Protein AF-A0A1Z1WHS6-F1 (afdb_monomer_lite)

Radius of gyration: 14.74 Å; chains: 1; bounding box: 41×26×36 Å

InterPro domains:
  IPR025358 Protein of unknown function DUF4262 [PF14081] (5-66)

Sequence (81 aa):
MLAEGNAYGDGDTSGDILEGF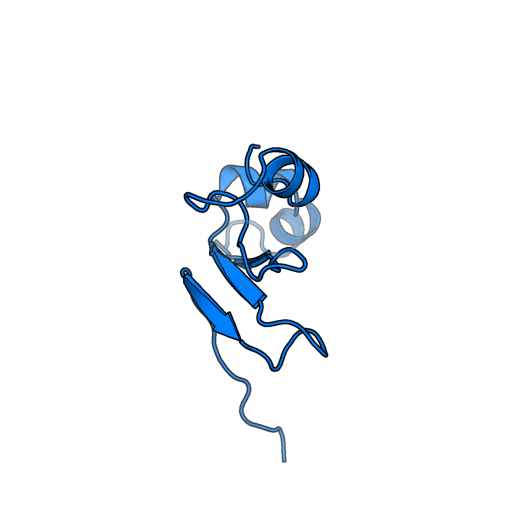DVQFRALPQDLLTSSLVQASVFYGERQFSALQLVWPDGDGNFPGGEYAPAWLSDRQALSL

Structure (mmCIF, N/CA/C/O backbone):
data_AF-A0A1Z1WHS6-F1
#
_entry.id   AF-A0A1Z1WHS6-F1
#
loop_
_atom_site.group_PDB
_atom_site.id
_atom_site.type_symbol
_atom_site.label_atom_id
_atom_site.label_alt_id
_atom_site.label_comp_id
_atom_site.label_asym_id
_atom_site.label_entity_id
_atom_site.label_seq_id
_atom_site.pdbx_PDB_ins_code
_atom_site.Cartn_x
_atom_site.Cartn_y
_atom_site.Cartn_z
_atom_site.occupancy
_atom_site.B_iso_or_equiv
_atom_site.auth_seq_id
_atom_site.auth_comp_id
_atom_site.auth_asym_id
_atom_site.auth_atom_id
_atom_site.pdbx_PDB_model_num
ATOM 1 N N . MET A 1 1 ? -24.566 -15.551 -10.128 1.00 46.00 1 MET A N 1
ATOM 2 C CA . MET A 1 1 ? -23.382 -16.218 -9.557 1.00 46.00 1 MET A CA 1
ATOM 3 C C . MET A 1 1 ? -22.430 -15.101 -9.173 1.00 46.00 1 MET A C 1
ATOM 5 O O . MET A 1 1 ? -22.036 -14.360 -10.061 1.00 46.00 1 MET A O 1
ATOM 9 N N . LEU A 1 2 ? -22.207 -14.865 -7.878 1.00 48.41 2 LEU A N 1
ATOM 10 C CA . LEU A 1 2 ? -21.144 -13.957 -7.437 1.00 48.41 2 LEU A CA 1
ATOM 11 C C . LEU A 1 2 ? -19.828 -14.676 -7.746 1.00 48.41 2 LEU A C 1
ATOM 13 O O . LEU A 1 2 ? -19.692 -15.836 -7.364 1.00 48.41 2 LEU A O 1
ATOM 17 N N . ALA A 1 3 ? -18.933 -14.048 -8.506 1.00 56.19 3 ALA A N 1
ATOM 18 C CA . ALA A 1 3 ? -17.589 -14.583 -8.689 1.00 56.19 3 ALA A CA 1
ATOM 19 C C . ALA A 1 3 ? -16.920 -14.700 -7.310 1.00 56.19 3 ALA A C 1
ATOM 21 O O . ALA A 1 3 ? -17.093 -13.804 -6.478 1.00 56.19 3 ALA A O 1
ATOM 22 N N . GLU A 1 4 ? -16.208 -15.799 -7.051 1.00 74.06 4 GLU A N 1
ATOM 23 C CA . GLU A 1 4 ? -15.343 -15.877 -5.872 1.00 74.06 4 GLU A CA 1
ATOM 24 C C . GLU A 1 4 ? -14.293 -14.771 -5.996 1.00 74.06 4 GLU A C 1
ATOM 26 O O . GLU A 1 4 ? -13.571 -14.691 -6.988 1.00 74.06 4 GLU A O 1
ATOM 31 N N . GLY A 1 5 ? -14.287 -13.855 -5.029 1.00 77.69 5 GLY A N 1
ATOM 32 C CA . GLY A 1 5 ? -13.274 -12.813 -4.958 1.00 77.69 5 GLY A CA 1
ATOM 33 C C . GLY A 1 5 ? -11.951 -13.405 -4.491 1.00 77.69 5 GLY A C 1
ATOM 34 O O . GLY A 1 5 ? -11.930 -14.288 -3.634 1.00 77.69 5 GLY A O 1
ATOM 35 N N . ASN A 1 6 ? -10.850 -12.886 -5.022 1.00 84.06 6 ASN A N 1
ATOM 36 C CA . ASN A 1 6 ? -9.524 -13.208 -4.514 1.00 84.06 6 ASN A CA 1
ATOM 37 C C . ASN A 1 6 ? -9.289 -12.472 -3.188 1.00 84.06 6 ASN A C 1
ATOM 39 O O . ASN A 1 6 ? -9.626 -11.294 -3.050 1.00 84.06 6 ASN A O 1
ATOM 43 N N . ALA A 1 7 ? -8.713 -13.174 -2.214 1.00 89.06 7 ALA A N 1
ATOM 44 C CA . ALA A 1 7 ? -8.198 -12.568 -0.993 1.00 89.06 7 ALA A CA 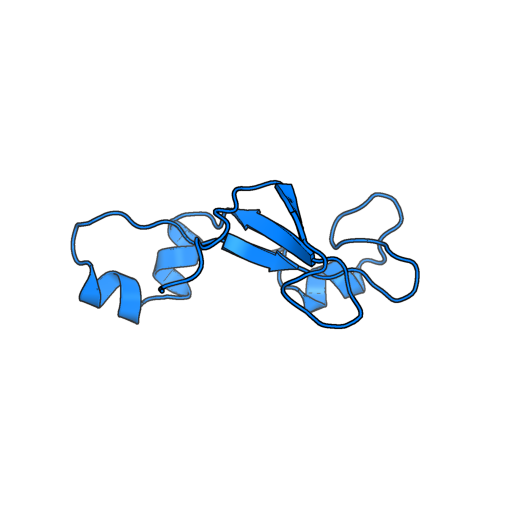1
ATOM 45 C C . ALA A 1 7 ? -6.706 -12.272 -1.175 1.00 89.06 7 ALA A C 1
ATOM 47 O O . ALA A 1 7 ? -5.989 -13.094 -1.741 1.00 89.06 7 ALA A O 1
ATOM 48 N N . TYR A 1 8 ? -6.263 -11.122 -0.671 1.00 92.00 8 TYR A N 1
ATOM 49 C CA . TYR A 1 8 ? -4.871 -10.680 -0.732 1.00 92.00 8 TYR A CA 1
ATOM 50 C C . TYR A 1 8 ? -4.349 -10.387 0.676 1.00 92.00 8 TYR A C 1
ATOM 52 O O . TYR A 1 8 ? -5.118 -10.003 1.564 1.00 92.00 8 TYR A O 1
ATOM 60 N N . GLY A 1 9 ? -3.047 -10.560 0.867 1.00 94.25 9 GLY A N 1
ATOM 61 C CA . GLY A 1 9 ? -2.288 -10.248 2.071 1.00 94.25 9 GLY A CA 1
ATOM 62 C C . GLY A 1 9 ? -1.066 -9.374 1.786 1.00 94.25 9 GLY A C 1
ATOM 63 O O . GLY A 1 9 ? -0.845 -8.914 0.669 1.00 94.25 9 GLY A O 1
ATOM 64 N N . ASP A 1 10 ? -0.274 -9.118 2.826 1.00 94.00 10 ASP A N 1
ATOM 65 C CA . ASP A 1 10 ? 0.988 -8.383 2.702 1.00 94.00 10 ASP A CA 1
ATOM 66 C C . ASP A 1 10 ? 1.996 -9.151 1.837 1.00 94.00 10 ASP A C 1
ATOM 68 O O . ASP A 1 10 ? 2.227 -10.340 2.051 1.00 94.00 10 ASP A O 1
ATOM 72 N N . GLY A 1 11 ? 2.598 -8.462 0.869 1.00 92.69 11 GLY A N 1
ATOM 73 C CA . GLY A 1 11 ? 3.583 -9.018 -0.056 1.00 92.69 11 GLY A CA 1
ATOM 74 C C . GLY A 1 11 ? 2.998 -9.699 -1.294 1.00 92.69 11 GLY A C 1
ATOM 75 O O . GLY A 1 11 ? 3.746 -9.901 -2.253 1.00 92.69 11 GLY A O 1
ATOM 76 N N . ASP A 1 12 ? 1.694 -9.994 -1.313 1.00 94.69 12 ASP A N 1
ATOM 77 C CA . ASP A 1 12 ? 1.033 -10.570 -2.487 1.00 94.69 12 ASP A CA 1
ATOM 78 C C . ASP A 1 12 ? 1.165 -9.643 -3.698 1.00 94.69 12 ASP A C 1
ATOM 80 O O . ASP A 1 12 ? 1.213 -8.414 -3.566 1.00 94.69 12 ASP A O 1
ATOM 84 N N . THR A 1 13 ? 1.184 -10.238 -4.890 1.00 93.88 13 THR A N 1
ATOM 85 C CA . THR A 1 13 ? 1.160 -9.511 -6.159 1.00 93.88 13 THR A CA 1
ATOM 86 C C . THR A 1 13 ? -0.025 -9.927 -7.020 1.00 93.88 13 THR A C 1
ATOM 88 O O . THR A 1 13 ? -0.540 -11.040 -6.905 1.00 93.88 13 THR A O 1
ATOM 91 N N . SER A 1 14 ?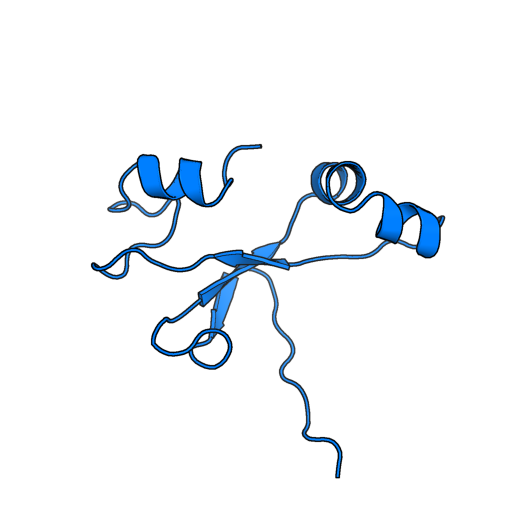 -0.494 -9.020 -7.875 1.00 92.88 14 SER A N 1
ATOM 92 C CA . SER A 1 14 ? -1.605 -9.288 -8.790 1.00 92.88 14 SER A CA 1
ATOM 93 C C . SER A 1 14 ? -1.503 -8.443 -10.054 1.00 92.88 14 SER A C 1
ATOM 95 O O . SER A 1 14 ? -1.362 -7.227 -9.963 1.00 92.88 14 SER A O 1
ATOM 97 N N . GLY A 1 15 ? -1.649 -9.071 -11.220 1.00 92.12 15 GLY A N 1
ATOM 98 C CA . GLY A 1 15 ? -1.822 -8.377 -12.503 1.00 92.12 15 GLY A CA 1
ATOM 99 C C . GLY A 1 15 ? -3.285 -8.045 -12.824 1.00 92.12 15 GLY A C 1
ATOM 100 O O . GLY A 1 15 ? -3.571 -7.396 -13.827 1.00 92.12 15 GLY A O 1
ATOM 101 N N . ASP A 1 16 ? -4.224 -8.478 -11.976 1.00 90.06 16 ASP A N 1
ATOM 102 C CA . ASP A 1 16 ? -5.662 -8.403 -12.264 1.00 90.06 16 ASP A CA 1
ATOM 103 C C . ASP A 1 16 ? -6.320 -7.111 -11.755 1.00 90.06 16 ASP A C 1
ATOM 105 O O . ASP A 1 16 ? -7.476 -6.836 -12.074 1.00 90.06 16 ASP A O 1
ATOM 109 N N . ILE A 1 17 ? -5.622 -6.326 -10.923 1.00 89.94 17 ILE A N 1
ATOM 110 C CA . ILE A 1 17 ? -6.212 -5.145 -10.268 1.00 89.94 17 ILE A CA 1
ATOM 111 C C . ILE A 1 17 ? -6.030 -3.869 -11.087 1.00 89.94 17 ILE A C 1
ATOM 113 O O . ILE A 1 17 ? -6.944 -3.046 -11.148 1.00 89.94 17 ILE A O 1
ATOM 117 N N . LEU A 1 18 ? -4.855 -3.688 -11.693 1.00 86.25 18 LEU A N 1
ATOM 118 C CA . LEU A 1 18 ? -4.523 -2.513 -12.487 1.00 86.25 18 LEU A CA 1
ATOM 119 C C . LEU A 1 18 ? -4.074 -2.958 -13.877 1.00 86.25 18 LEU A C 1
ATOM 121 O O . LEU A 1 18 ? -3.043 -3.603 -14.032 1.00 86.25 18 LEU A O 1
ATOM 125 N N . GLU A 1 19 ? -4.852 -2.607 -14.897 1.00 87.44 19 GLU A N 1
ATOM 126 C CA . GLU A 1 19 ? -4.568 -3.029 -16.267 1.00 87.44 19 GLU A CA 1
ATOM 127 C C . GLU A 1 19 ? -3.176 -2.561 -16.720 1.00 87.44 19 GLU A C 1
ATOM 129 O O . GLU A 1 19 ? -2.848 -1.374 -16.663 1.00 87.44 19 GLU A O 1
ATOM 134 N N . GLY A 1 20 ? -2.365 -3.513 -17.185 1.00 86.06 20 GLY A N 1
ATOM 135 C CA . GLY A 1 20 ? -1.016 -3.257 -17.688 1.00 86.06 20 GLY A CA 1
ATOM 136 C C . GLY A 1 20 ? 0.078 -3.199 -16.621 1.00 86.06 20 GLY A C 1
ATOM 137 O O . GLY A 1 20 ? 1.228 -2.963 -16.987 1.00 86.06 20 GLY A O 1
ATOM 138 N N . PHE A 1 21 ? -0.241 -3.433 -15.342 1.00 86.62 21 PHE A N 1
ATOM 139 C CA . PHE A 1 21 ? 0.736 -3.404 -14.254 1.00 86.62 21 PHE A CA 1
ATOM 140 C C . PHE A 1 21 ? 0.491 -4.513 -13.231 1.00 86.62 21 PHE A C 1
ATOM 142 O O . PHE A 1 21 ? -0.613 -4.663 -12.712 1.00 86.62 21 PHE A O 1
ATOM 149 N N . ASP A 1 22 ? 1.556 -5.221 -12.857 1.00 92.69 22 ASP A N 1
ATOM 150 C CA . ASP A 1 22 ? 1.540 -6.023 -11.637 1.00 92.69 22 ASP A CA 1
ATOM 151 C C . ASP A 1 22 ? 1.586 -5.090 -10.432 1.00 92.69 22 ASP A C 1
ATOM 153 O O . ASP A 1 22 ? 2.452 -4.224 -10.335 1.00 92.69 22 ASP A O 1
ATOM 157 N N . VAL A 1 23 ? 0.664 -5.261 -9.497 1.00 94.25 23 VAL A N 1
ATOM 158 C CA . VAL A 1 23 ? 0.634 -4.491 -8.253 1.00 94.25 23 VAL A CA 1
ATOM 159 C C . VAL A 1 23 ? 1.095 -5.367 -7.102 1.00 94.25 23 VAL A C 1
ATOM 161 O O . VAL A 1 23 ? 0.896 -6.578 -7.136 1.00 94.25 23 VAL A O 1
ATOM 164 N N . GLN A 1 24 ? 1.686 -4.763 -6.077 1.00 95.00 24 GLN A N 1
ATOM 165 C CA . GLN A 1 24 ? 2.009 -5.415 -4.813 1.00 95.00 24 GLN A CA 1
ATOM 166 C C . GLN A 1 24 ? 1.143 -4.827 -3.700 1.00 95.00 24 GLN A C 1
ATOM 168 O O . GLN A 1 24 ? 0.890 -3.621 -3.655 1.00 95.00 24 GLN A O 1
ATOM 173 N N . PHE A 1 25 ? 0.715 -5.679 -2.779 1.00 94.38 25 PHE A N 1
ATOM 174 C CA . PHE A 1 25 ? -0.028 -5.280 -1.594 1.00 94.38 25 PHE A CA 1
ATOM 175 C C . PHE A 1 25 ? 0.902 -5.129 -0.394 1.00 94.38 25 PHE A C 1
ATOM 177 O O . PHE A 1 25 ? 1.782 -5.957 -0.166 1.00 94.38 25 PHE A O 1
ATOM 184 N N . ARG A 1 26 ? 0.695 -4.070 0.388 1.00 92.44 26 ARG A N 1
ATOM 185 C CA . ARG A 1 26 ? 1.441 -3.783 1.616 1.00 92.44 26 ARG A CA 1
ATOM 186 C C . ARG A 1 26 ? 0.483 -3.544 2.771 1.00 92.44 26 ARG A C 1
ATOM 188 O O . ARG A 1 26 ? -0.426 -2.725 2.655 1.00 92.44 26 ARG A O 1
ATOM 195 N N . ALA A 1 27 ? 0.674 -4.228 3.889 1.00 93.19 27 ALA A N 1
ATOM 196 C CA . ALA A 1 27 ? -0.100 -3.971 5.095 1.00 93.19 27 ALA A CA 1
ATOM 197 C C . ALA A 1 27 ? 0.222 -2.589 5.663 1.00 93.19 27 ALA A C 1
ATOM 199 O O . ALA A 1 27 ? 1.383 -2.213 5.821 1.00 93.19 27 ALA A O 1
ATOM 200 N N . LEU A 1 28 ? -0.828 -1.842 5.998 1.00 90.44 28 LEU A N 1
ATOM 201 C CA . LEU A 1 28 ? -0.684 -0.533 6.617 1.00 90.44 28 LEU A CA 1
ATOM 202 C C . LEU A 1 28 ? -0.616 -0.652 8.150 1.00 90.44 28 LEU A C 1
ATOM 204 O O . LEU A 1 28 ? -1.453 -1.340 8.750 1.00 90.44 28 LEU A O 1
ATOM 208 N N . PR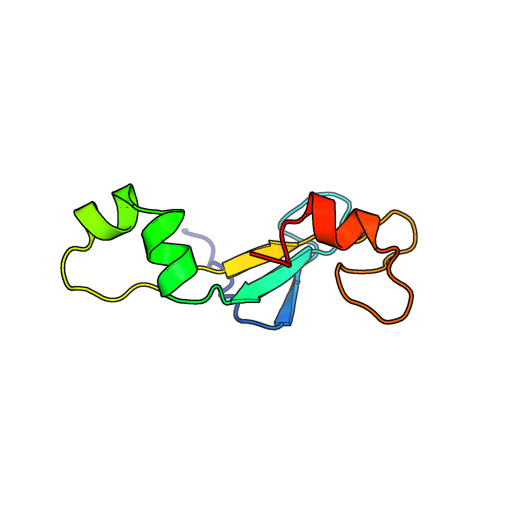O A 1 29 ? 0.329 0.049 8.802 1.00 89.56 29 PRO A N 1
ATOM 209 C CA . PRO A 1 29 ? 0.344 0.220 10.252 1.00 89.56 29 PRO A CA 1
ATOM 210 C C . PRO A 1 29 ? -0.962 0.831 10.795 1.00 89.56 29 PRO A C 1
ATOM 212 O O . PRO A 1 29 ? -1.613 1.643 10.138 1.00 89.56 29 PRO A O 1
ATOM 215 N N . GLN A 1 30 ? -1.369 0.449 12.011 1.00 86.88 30 GLN A N 1
ATOM 216 C CA . GLN A 1 30 ? -2.661 0.851 12.601 1.00 86.88 30 GLN A CA 1
ATOM 217 C C . GLN A 1 30 ? -2.781 2.358 12.888 1.00 86.88 30 GLN A C 1
ATOM 219 O O . GLN A 1 30 ? -3.859 2.946 12.767 1.00 86.88 30 GLN A O 1
ATOM 224 N N . ASP A 1 31 ? -1.677 2.999 13.254 1.00 87.31 31 ASP A N 1
ATOM 225 C CA . ASP A 1 31 ? -1.566 4.450 13.408 1.00 87.31 31 ASP A CA 1
ATOM 226 C C . ASP A 1 31 ? -1.801 5.179 12.076 1.00 87.31 31 ASP A C 1
ATOM 228 O O . ASP A 1 31 ? -2.529 6.178 12.018 1.00 87.31 31 ASP A O 1
ATOM 232 N N . LEU A 1 32 ? -1.280 4.623 10.982 1.00 86.88 32 LEU A N 1
ATOM 233 C CA . LEU A 1 32 ? -1.488 5.151 9.640 1.00 86.88 32 LEU A CA 1
ATOM 234 C C . LEU A 1 32 ? -2.920 4.949 9.140 1.00 86.88 32 LEU A C 1
ATOM 236 O O . LEU A 1 32 ? -3.504 5.858 8.547 1.00 86.88 32 LEU A O 1
ATOM 240 N N . LEU A 1 33 ? -3.523 3.796 9.440 1.00 88.44 33 LEU A N 1
ATOM 241 C CA . LEU A 1 33 ? -4.939 3.541 9.168 1.00 88.44 33 LEU A CA 1
ATOM 242 C C . LEU A 1 33 ? -5.831 4.551 9.889 1.00 88.44 33 LEU A C 1
ATOM 244 O O . LEU A 1 33 ? -6.734 5.119 9.282 1.00 88.44 33 LEU A O 1
ATOM 248 N N . THR A 1 34 ? -5.558 4.813 11.165 1.00 83.75 34 THR A N 1
ATOM 249 C CA . THR A 1 34 ? -6.378 5.724 11.971 1.00 83.75 34 THR A CA 1
ATOM 250 C C . THR A 1 34 ? -6.276 7.168 11.483 1.00 83.75 34 THR A C 1
ATOM 252 O O . THR A 1 34 ? -7.280 7.877 11.463 1.00 83.75 34 THR A O 1
ATOM 255 N N . SER A 1 35 ? -5.088 7.608 11.058 1.00 86.81 35 SER A N 1
ATOM 256 C CA . SER A 1 35 ? -4.878 8.973 10.556 1.00 86.81 35 SER A CA 1
ATOM 257 C C . SER A 1 35 ? -5.374 9.176 9.120 1.00 86.81 35 SER A C 1
ATOM 259 O O . SER A 1 35 ? -5.910 10.238 8.806 1.00 86.81 35 SER A O 1
ATOM 261 N N . SER A 1 36 ? -5.251 8.161 8.260 1.00 87.19 36 SER A N 1
ATOM 262 C CA . SER A 1 36 ? -5.596 8.258 6.833 1.00 87.19 36 SER A CA 1
ATOM 263 C C . SER A 1 36 ? -7.041 7.857 6.532 1.00 87.19 36 SER A C 1
ATOM 265 O O . SER A 1 36 ? -7.651 8.373 5.598 1.00 87.19 36 SER A O 1
ATOM 267 N N . LEU A 1 37 ? -7.617 6.951 7.327 1.00 90.12 37 LEU A N 1
ATOM 268 C CA . LEU A 1 37 ? -8.960 6.395 7.141 1.00 90.12 37 LEU A CA 1
ATOM 269 C C . LEU A 1 37 ? -9.869 6.721 8.333 1.00 90.12 37 LEU A C 1
ATOM 271 O O . LEU A 1 37 ? -10.659 5.886 8.768 1.00 90.12 37 LEU A O 1
ATOM 275 N N . VAL A 1 38 ? -9.808 7.966 8.821 1.00 90.31 38 VAL A N 1
ATOM 276 C CA . VAL A 1 38 ? -10.579 8.450 9.985 1.00 90.31 38 VAL A CA 1
ATOM 277 C C . VAL A 1 38 ? -12.063 8.081 9.895 1.00 90.31 38 VAL A C 1
ATOM 279 O O . VAL A 1 38 ? -12.662 7.673 10.884 1.00 90.31 38 VAL A O 1
ATOM 282 N N . GLN A 1 39 ? -12.671 8.180 8.709 1.00 93.44 39 GLN A N 1
ATOM 283 C CA . GLN A 1 39 ? -14.084 7.829 8.524 1.00 93.44 39 GLN A CA 1
ATOM 284 C C . GLN A 1 39 ? -14.355 6.332 8.716 1.00 93.44 39 GLN A C 1
ATOM 286 O O . GLN A 1 39 ? -15.380 5.969 9.288 1.00 93.44 39 GLN A O 1
ATOM 291 N N . ALA A 1 40 ? -13.432 5.463 8.294 1.00 91.50 40 ALA A N 1
ATOM 292 C CA . ALA A 1 40 ? -13.527 4.036 8.576 1.00 91.50 40 ALA A CA 1
ATOM 293 C C . ALA A 1 40 ? -13.380 3.781 10.080 1.00 91.50 40 ALA A C 1
ATOM 295 O O . ALA A 1 40 ? 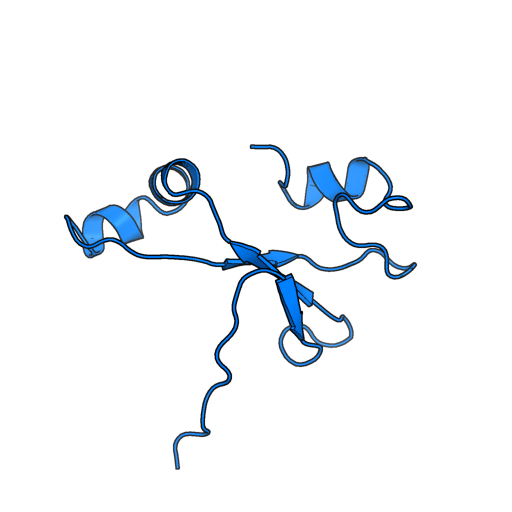-14.186 3.049 10.644 1.00 91.50 40 ALA A O 1
ATOM 296 N N . SER A 1 41 ? -12.434 4.444 10.753 1.00 89.44 41 SER A N 1
ATOM 297 C CA . SER A 1 41 ? -12.291 4.355 12.211 1.00 89.44 41 SER A CA 1
ATOM 298 C C . SER A 1 41 ? -13.559 4.794 12.948 1.00 89.44 41 SER A C 1
ATOM 300 O O . SER A 1 41 ? -13.999 4.109 13.865 1.00 89.44 41 SER A O 1
ATOM 302 N N . VAL A 1 42 ? -14.204 5.883 12.517 1.00 92.31 42 VAL A N 1
ATOM 303 C CA . VAL A 1 42 ? -15.490 6.334 13.079 1.00 92.31 42 VAL A CA 1
ATOM 304 C C . VAL A 1 42 ? -16.590 5.298 12.846 1.00 92.31 42 VAL A C 1
ATOM 306 O O . VAL A 1 42 ? -17.354 5.001 13.761 1.00 92.31 42 VAL A O 1
ATOM 309 N N . PHE A 1 43 ? -16.673 4.736 11.640 1.00 94.38 43 PHE A N 1
ATOM 310 C CA . PHE A 1 43 ? -17.692 3.750 11.287 1.00 94.38 43 PHE A CA 1
ATOM 311 C C . PHE A 1 43 ? -17.535 2.431 12.057 1.00 94.38 43 PHE A C 1
ATOM 313 O O . PHE A 1 43 ? -18.515 1.886 12.564 1.00 94.38 43 PHE A O 1
ATOM 320 N N . TYR A 1 44 ? -16.309 1.913 12.152 1.00 91.69 44 TYR A N 1
ATOM 321 C CA . TYR A 1 44 ? -16.018 0.653 12.835 1.00 91.69 44 TYR A CA 1
ATOM 322 C C . TYR A 1 44 ? -15.951 0.796 14.364 1.00 91.69 44 TYR A C 1
ATOM 324 O O . TYR A 1 44 ? -16.116 -0.202 15.075 1.00 91.69 44 TYR A O 1
ATOM 332 N N . GLY A 1 45 ? -15.774 2.015 14.882 1.00 90.31 45 GLY A N 1
ATOM 333 C CA . GLY A 1 45 ? -15.701 2.295 16.313 1.00 90.31 45 GLY A CA 1
ATOM 334 C C . GLY A 1 45 ? -14.515 1.579 16.959 1.00 90.31 45 GLY A C 1
ATOM 335 O O . GLY A 1 45 ? -13.373 1.757 16.554 1.00 90.31 45 GLY A O 1
ATOM 336 N N . GLU A 1 46 ? -14.788 0.740 17.958 1.00 88.62 46 GLU A N 1
ATOM 337 C CA . GLU A 1 46 ? -13.757 -0.044 18.658 1.00 88.62 46 GLU A CA 1
ATOM 338 C C . GLU A 1 46 ? -13.302 -1.294 17.886 1.00 88.62 46 GLU A C 1
ATOM 340 O O . GLU A 1 46 ? -12.366 -1.980 18.302 1.00 88.62 46 GLU A O 1
ATOM 345 N N . ARG A 1 47 ? -13.963 -1.638 16.772 1.00 91.00 47 ARG A N 1
ATOM 346 C CA . ARG A 1 47 ? -13.584 -2.814 15.985 1.00 91.00 47 ARG A CA 1
ATOM 347 C C . ARG A 1 47 ? -12.316 -2.519 15.199 1.00 91.00 47 ARG A C 1
ATOM 349 O O . ARG A 1 47 ? -12.277 -1.598 14.387 1.00 91.00 47 ARG A O 1
ATOM 356 N N . GLN A 1 48 ? -11.308 -3.361 15.400 1.00 86.56 48 GLN A N 1
ATOM 357 C CA . GLN A 1 48 ? -10.101 -3.325 14.587 1.00 86.56 48 GLN A CA 1
ATOM 358 C C . GLN A 1 48 ? -10.428 -3.691 13.139 1.00 86.56 48 GLN A C 1
ATOM 360 O O . GLN A 1 48 ? -11.224 -4.595 12.873 1.00 86.56 48 GLN A O 1
ATOM 365 N N . PHE A 1 49 ? -9.777 -2.996 12.215 1.00 90.94 49 PHE A N 1
ATOM 366 C CA . PHE A 1 49 ? -9.794 -3.315 10.798 1.00 90.94 49 PHE A CA 1
ATOM 367 C C . PHE A 1 49 ? -8.371 -3.265 10.246 1.00 90.94 49 PHE A C 1
ATOM 369 O O . PHE A 1 49 ? -7.469 -2.656 10.824 1.00 90.94 49 PHE A O 1
ATOM 376 N N . SER A 1 50 ? -8.178 -3.937 9.121 1.00 91.38 50 SER A N 1
ATOM 377 C CA . SER A 1 50 ? -6.924 -3.943 8.379 1.00 91.38 50 SER A CA 1
ATOM 378 C C . SER A 1 50 ? -7.176 -3.344 7.007 1.00 91.38 50 SER A C 1
ATOM 380 O O . SER A 1 50 ? -8.265 -3.499 6.453 1.00 91.38 50 SER A O 1
ATOM 382 N N . ALA A 1 51 ? -6.170 -2.681 6.449 1.00 92.31 51 ALA A N 1
ATOM 383 C CA . ALA A 1 51 ? -6.180 -2.322 5.042 1.00 92.31 51 ALA A CA 1
ATOM 384 C C . ALA A 1 51 ? -4.821 -2.622 4.417 1.00 92.31 51 ALA A C 1
ATOM 386 O O . ALA A 1 51 ? -3.787 -2.615 5.091 1.00 92.31 51 ALA A O 1
ATOM 387 N N . LEU A 1 52 ? -4.867 -2.888 3.117 1.00 93.06 52 LEU A N 1
ATOM 388 C CA . LEU A 1 52 ? -3.698 -3.044 2.274 1.00 93.06 52 LEU A CA 1
ATOM 389 C C . LEU A 1 52 ? -3.568 -1.791 1.415 1.00 93.06 52 LEU A C 1
ATOM 391 O O . LEU A 1 52 ? -4.537 -1.350 0.795 1.00 93.06 52 LEU A O 1
ATOM 395 N N . GLN A 1 53 ? -2.368 -1.231 1.374 1.00 92.06 53 GLN A N 1
ATOM 396 C CA . GLN A 1 53 ? -1.967 -0.294 0.346 1.00 92.06 53 GLN A CA 1
ATOM 397 C C . GLN A 1 53 ? -1.577 -1.074 -0.902 1.00 92.06 53 GLN A C 1
ATOM 399 O O . GLN A 1 53 ? -0.885 -2.086 -0.831 1.00 92.06 53 GLN A O 1
ATOM 404 N N . LEU A 1 54 ? -2.004 -0.569 -2.047 1.00 92.88 54 LEU A N 1
ATOM 405 C CA . LEU A 1 54 ? -1.642 -1.099 -3.345 1.00 92.88 54 LEU A CA 1
ATOM 406 C C . LEU A 1 54 ? -0.534 -0.217 -3.926 1.00 92.88 54 LEU A C 1
ATOM 408 O O . LEU A 1 54 ? -0.706 0.998 -4.027 1.00 92.88 54 LEU A O 1
ATOM 412 N N . VAL A 1 55 ? 0.600 -0.827 -4.265 1.00 93.69 55 VAL A N 1
ATOM 413 C CA . VAL A 1 55 ? 1.743 -0.165 -4.904 1.00 93.69 55 VAL A CA 1
ATOM 414 C C . VAL A 1 55 ? 2.003 -0.776 -6.275 1.00 93.69 55 VAL A C 1
ATOM 416 O O . VAL A 1 55 ? 1.818 -1.975 -6.470 1.00 93.69 55 VAL A O 1
ATOM 419 N N . TRP A 1 56 ? 2.433 0.034 -7.233 1.00 93.25 56 TRP A N 1
ATOM 420 C CA . TRP A 1 56 ? 2.754 -0.405 -8.593 1.00 93.25 56 TRP A CA 1
ATOM 421 C C . TRP A 1 56 ? 4.218 -0.092 -8.930 1.00 93.25 56 TRP A C 1
ATOM 423 O O . TRP A 1 56 ? 4.811 0.805 -8.319 1.00 93.25 56 TRP A O 1
ATOM 433 N N . PRO A 1 57 ? 4.835 -0.821 -9.866 1.00 93.38 57 PRO A N 1
ATOM 434 C CA . PRO A 1 57 ? 6.221 -0.602 -10.226 1.00 93.38 57 PRO A CA 1
ATOM 435 C C . PRO A 1 57 ? 6.388 0.623 -11.131 1.00 93.38 57 PRO A C 1
ATOM 437 O O . PRO A 1 57 ? 5.427 1.157 -11.689 1.00 93.38 57 PRO A O 1
ATOM 440 N N . ASP A 1 58 ? 7.628 1.072 -11.296 1.00 91.88 58 ASP A N 1
ATOM 441 C CA . ASP A 1 58 ? 7.983 1.975 -12.390 1.00 91.88 58 ASP A CA 1
ATOM 442 C C . ASP A 1 58 ? 8.000 1.259 -13.758 1.00 91.88 58 ASP A C 1
ATOM 444 O O . ASP A 1 58 ? 7.654 0.084 -13.885 1.00 91.88 58 ASP A O 1
ATOM 448 N N . GLY A 1 59 ? 8.394 1.987 -14.810 1.00 89.69 59 GLY A N 1
ATOM 449 C CA . GLY A 1 59 ? 8.464 1.445 -16.171 1.00 89.69 59 GLY A CA 1
ATOM 450 C C . GLY A 1 59 ? 9.488 0.319 -16.359 1.00 89.69 59 GLY A C 1
ATOM 451 O O . GLY A 1 59 ? 9.391 -0.407 -17.345 1.00 89.69 59 GLY A O 1
ATOM 452 N N . ASP A 1 60 ? 10.422 0.154 -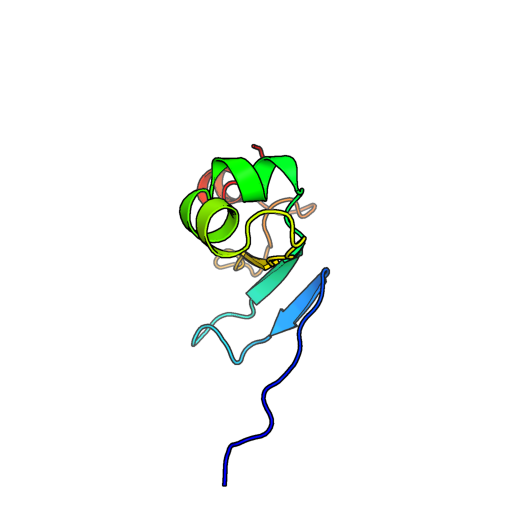15.420 1.00 91.50 60 ASP A N 1
ATOM 453 C CA . ASP A 1 60 ? 11.436 -0.902 -15.427 1.00 91.50 60 ASP A CA 1
ATOM 454 C C . ASP A 1 60 ? 11.036 -2.091 -14.530 1.00 91.50 60 ASP A C 1
ATOM 456 O O . ASP A 1 60 ? 11.793 -3.052 -14.393 1.00 91.50 60 ASP A O 1
ATOM 460 N N . GLY A 1 61 ? 9.841 -2.057 -13.926 1.00 90.56 61 GLY A N 1
ATOM 461 C CA . GLY A 1 61 ? 9.338 -3.127 -13.065 1.00 90.56 61 GLY A CA 1
ATOM 462 C C . GLY A 1 61 ? 9.806 -3.037 -11.608 1.00 90.56 61 GLY A C 1
ATOM 463 O O . GLY A 1 61 ? 9.568 -3.967 -10.837 1.00 90.56 61 GLY A O 1
ATOM 464 N N . ASN A 1 62 ? 10.452 -1.943 -11.192 1.00 92.62 62 ASN A N 1
ATOM 465 C CA . ASN A 1 62 ? 10.926 -1.797 -9.819 1.00 92.62 62 ASN A CA 1
ATOM 466 C C . ASN A 1 62 ? 9.803 -1.305 -8.913 1.00 92.62 62 ASN A C 1
ATOM 468 O O . ASN A 1 62 ? 9.185 -0.279 -9.183 1.00 92.62 62 ASN A O 1
ATOM 472 N N . PHE A 1 63 ? 9.571 -2.000 -7.801 1.00 92.56 63 PHE A N 1
ATOM 473 C CA . PHE A 1 63 ? 8.617 -1.561 -6.786 1.00 92.56 63 PHE A CA 1
ATOM 474 C C . PHE A 1 63 ? 9.231 -0.539 -5.822 1.00 92.56 63 PHE A C 1
ATOM 476 O O . PHE A 1 63 ? 10.427 -0.618 -5.529 1.00 92.56 63 PHE A O 1
ATOM 483 N N . PRO A 1 64 ? 8.419 0.370 -5.252 1.00 91.81 64 PRO A N 1
ATOM 484 C CA . PRO A 1 64 ? 8.859 1.274 -4.193 1.00 91.81 64 PRO A CA 1
ATOM 485 C C . PRO A 1 64 ? 9.663 0.557 -3.082 1.00 91.81 64 PRO A C 1
ATOM 487 O O . PRO A 1 64 ? 9.252 -0.485 -2.559 1.00 91.81 64 PRO A O 1
ATOM 490 N N . GLY A 1 65 ? 10.819 1.118 -2.709 1.00 87.69 65 GLY A N 1
ATOM 491 C CA . GLY A 1 65 ? 11.710 0.573 -1.672 1.00 87.69 65 GLY A CA 1
ATOM 492 C C . GLY A 1 65 ? 12.546 -0.655 -2.070 1.00 87.69 65 GLY A C 1
ATOM 493 O O . GLY A 1 65 ? 13.244 -1.198 -1.216 1.00 87.69 65 GLY A O 1
ATOM 494 N N . GLY A 1 66 ? 12.485 -1.105 -3.328 1.00 89.06 66 GLY A N 1
ATOM 495 C CA . GLY A 1 66 ? 13.369 -2.150 -3.854 1.00 89.06 66 GLY A CA 1
ATOM 496 C C . GLY A 1 66 ? 14.818 -1.679 -4.046 1.00 89.06 66 GLY A C 1
ATOM 497 O O . GLY A 1 66 ? 15.078 -0.484 -4.146 1.00 89.06 66 GLY A O 1
ATOM 498 N N . GLU A 1 67 ? 15.762 -2.623 -4.143 1.00 91.06 67 GLU A N 1
ATOM 499 C CA . GLU A 1 67 ? 17.210 -2.347 -4.278 1.00 91.06 67 GLU A CA 1
ATOM 500 C C . GLU A 1 67 ? 17.540 -1.421 -5.460 1.00 91.06 67 GLU A C 1
ATOM 502 O O . GLU A 1 67 ? 18.386 -0.536 -5.343 1.00 91.06 67 GLU A O 1
ATOM 507 N N . TYR A 1 68 ? 16.842 -1.605 -6.582 1.00 91.69 68 TYR A N 1
ATOM 508 C CA . TYR A 1 68 ? 17.045 -0.836 -7.813 1.00 91.69 68 TYR A CA 1
ATOM 509 C C . TYR A 1 68 ? 16.010 0.276 -8.009 1.00 91.69 68 TYR A C 1
ATOM 511 O O . TYR A 1 68 ? 16.045 0.982 -9.015 1.00 91.69 68 TYR A O 1
ATOM 519 N N . ALA A 1 69 ? 15.089 0.451 -7.058 1.00 91.94 69 ALA A N 1
ATOM 520 C CA . ALA A 1 69 ? 14.019 1.422 -7.183 1.00 91.94 69 ALA A CA 1
ATOM 521 C C . ALA A 1 69 ? 14.549 2.843 -6.946 1.00 91.94 69 ALA A C 1
ATOM 523 O O . ALA A 1 69 ? 15.204 3.108 -5.930 1.00 91.94 69 ALA A O 1
ATOM 524 N N . PRO A 1 70 ? 14.253 3.797 -7.839 1.00 91.62 70 PRO A N 1
ATOM 525 C CA . PRO A 1 70 ? 14.675 5.168 -7.629 1.00 91.62 70 PRO A CA 1
ATOM 526 C C . PRO A 1 70 ? 13.907 5.795 -6.454 1.00 91.62 70 PRO A C 1
ATOM 528 O O . PRO A 1 70 ? 12.712 5.564 -6.280 1.00 91.62 70 PRO A O 1
ATOM 531 N N . ALA A 1 71 ? 14.571 6.648 -5.666 1.00 90.12 71 ALA A N 1
ATOM 532 C CA . ALA A 1 71 ? 13.997 7.219 -4.438 1.00 90.12 71 ALA A CA 1
ATOM 533 C C . ALA A 1 71 ? 12.656 7.950 -4.654 1.00 90.12 71 ALA A C 1
ATOM 535 O O . ALA A 1 71 ? 11.742 7.820 -3.842 1.00 90.12 71 ALA A O 1
ATOM 536 N N . TRP A 1 72 ? 12.500 8.638 -5.794 1.00 89.75 72 TRP A N 1
ATOM 537 C CA . TRP A 1 72 ? 11.265 9.356 -6.133 1.00 89.75 72 TRP A CA 1
ATOM 538 C C . TRP A 1 72 ? 10.035 8.441 -6.194 1.00 89.75 72 TRP A C 1
ATOM 540 O O . TRP A 1 72 ? 8.909 8.913 -6.031 1.00 89.75 72 TRP A O 1
ATOM 550 N N . LEU A 1 73 ? 10.228 7.145 -6.461 1.00 91.62 73 LEU A N 1
ATOM 551 C CA . LEU A 1 73 ? 9.140 6.183 -6.565 1.00 91.62 73 LEU A CA 1
ATOM 552 C C . LEU A 1 73 ? 8.507 5.923 -5.192 1.00 91.62 73 LEU A C 1
ATOM 554 O O . LEU A 1 73 ? 7.281 5.873 -5.085 1.00 91.62 73 LEU A O 1
ATOM 558 N N . SER A 1 74 ? 9.330 5.851 -4.142 1.00 89.88 74 SER A N 1
ATOM 559 C CA . SER A 1 74 ? 8.875 5.757 -2.751 1.00 89.88 74 SER A CA 1
ATOM 560 C C . SER A 1 74 ? 8.142 7.020 -2.303 1.00 89.88 74 SER A C 1
ATOM 562 O O . SER A 1 74 ? 7.078 6.912 -1.695 1.00 89.88 74 SER A O 1
ATOM 564 N N . ASP A 1 75 ? 8.653 8.201 -2.668 1.00 87.88 75 ASP A N 1
ATOM 565 C CA . ASP A 1 75 ? 8.026 9.486 -2.329 1.00 87.88 75 ASP A CA 1
ATOM 566 C C . ASP A 1 75 ? 6.635 9.620 -2.966 1.00 87.88 75 ASP A C 1
ATOM 568 O O . ASP A 1 75 ? 5.688 10.096 -2.341 1.00 87.88 75 ASP A O 1
ATOM 572 N N . ARG A 1 76 ? 6.483 9.172 -4.220 1.00 88.50 76 ARG A N 1
ATOM 573 C CA . ARG A 1 76 ? 5.210 9.254 -4.954 1.00 88.50 76 ARG A CA 1
ATOM 574 C C . ARG A 1 76 ? 4.160 8.253 -4.502 1.00 88.50 76 ARG A C 1
ATOM 576 O O . ARG A 1 76 ? 2.978 8.501 -4.724 1.00 88.50 76 ARG A O 1
ATOM 583 N N . GLN A 1 77 ? 4.581 7.145 -3.904 1.00 89.44 77 GLN A N 1
ATOM 584 C CA . GLN A 1 77 ? 3.686 6.103 -3.402 1.00 89.44 77 GLN A CA 1
ATOM 585 C C . GLN A 1 77 ? 3.663 6.045 -1.869 1.00 89.44 77 GLN A C 1
ATOM 587 O O . GLN A 1 77 ? 3.208 5.059 -1.303 1.00 89.44 77 GLN A O 1
ATOM 592 N N . ALA A 1 78 ? 4.113 7.118 -1.206 1.00 74.75 78 ALA A N 1
ATOM 593 C CA . ALA A 1 78 ? 3.975 7.360 0.230 1.00 74.75 78 ALA A CA 1
ATOM 594 C C . ALA A 1 78 ? 4.405 6.185 1.133 1.00 74.75 78 ALA A C 1
ATOM 596 O O . ALA A 1 78 ? 3.760 5.906 2.138 1.00 74.75 78 ALA A O 1
ATOM 597 N N . LEU A 1 79 ? 5.504 5.500 0.788 1.00 67.62 79 LEU A N 1
ATOM 598 C CA . LEU A 1 79 ? 6.063 4.433 1.635 1.00 67.62 79 LEU A CA 1
ATOM 599 C C . LEU A 1 79 ? 6.635 4.952 2.962 1.00 67.62 79 LEU A C 1
ATOM 601 O O . LEU A 1 79 ? 6.762 4.198 3.922 1.00 67.62 79 LEU A O 1
ATOM 605 N N . SER A 1 80 ? 7.039 6.218 2.989 1.00 55.81 80 SER A N 1
ATOM 606 C CA . SER A 1 80 ? 7.590 6.902 4.152 1.00 55.81 80 SER A CA 1
ATOM 607 C C . SER A 1 80 ? 6.547 7.870 4.703 1.00 55.81 80 SER A C 1
ATOM 609 O O . SER A 1 80 ? 6.509 9.036 4.301 1.00 55.81 80 SER A O 1
ATOM 611 N N . LEU A 1 81 ? 5.687 7.374 5.587 1.00 51.28 81 LEU A N 1
ATOM 612 C CA . LEU A 1 81 ? 4.901 8.197 6.505 1.00 51.28 81 LEU A CA 1
ATOM 613 C C . LEU A 1 81 ? 5.438 7.994 7.921 1.00 51.28 81 LEU A C 1
ATOM 615 O O . LEU A 1 81 ? 5.764 6.833 8.256 1.00 51.28 81 LEU A O 1
#

Secondary structure (DSSP, 8-state):
-PPPPPP--TT-EEEEEETTEEEEEEEPPHHHHHHH-HHHHHHHTT-----EEEE---TTSPPTTSTT--HHHHHHTT---

pLDDT: mean 87.41, std 10.3, range [46.0, 95.0]

Foldseek 3Di:
DPPDDDDDDAQDWDCPPDPPWIKGKHKDDPVCCCVVVVVVCVVCPPDDDIDIQIWTAPPVRHTAPDPPHDPVSCVVSVVDD

Organism: NCBI:txid67267